Protein AF-A0A4V2B234-F1 (afdb_monomer_lite)

Structure (mmCIF, N/CA/C/O backbone):
data_AF-A0A4V2B234-F1
#
_entry.id   AF-A0A4V2B234-F1
#
loop_
_atom_site.group_PDB
_atom_site.id
_atom_site.type_symbol
_atom_site.label_atom_id
_atom_site.label_alt_id
_atom_site.label_comp_id
_atom_site.label_asym_id
_atom_site.label_entity_id
_atom_site.label_seq_id
_atom_site.pdbx_PDB_ins_code
_atom_site.Cartn_x
_atom_site.Cartn_y
_atom_site.Cartn_z
_atom_site.occupancy
_atom_site.B_iso_or_equiv
_atom_site.auth_seq_id
_atom_site.auth_comp_id
_atom_site.auth_asym_id
_atom_site.auth_atom_id
_atom_site.pdbx_PDB_model_num
ATOM 1 N N . VAL A 1 1 ? 6.840 1.065 13.640 1.00 48.56 1 VAL A N 1
ATOM 2 C CA . VAL A 1 1 ? 7.167 1.883 14.834 1.00 48.56 1 VAL A CA 1
ATOM 3 C C . VAL A 1 1 ? 5.856 2.406 15.405 1.00 48.56 1 VAL A C 1
ATOM 5 O O . VAL A 1 1 ? 5.060 2.871 14.599 1.00 48.56 1 VAL A O 1
ATOM 8 N N . PRO A 1 2 ? 5.575 2.309 16.715 1.00 42.91 2 PRO A N 1
ATOM 9 C CA . PRO A 1 2 ? 4.415 2.972 17.307 1.00 42.91 2 PRO A CA 1
ATOM 10 C C . PRO A 1 2 ? 4.692 4.479 17.373 1.00 42.91 2 PRO A C 1
ATOM 12 O O . PRO A 1 2 ? 5.701 4.879 17.950 1.00 42.91 2 PRO A O 1
ATOM 15 N 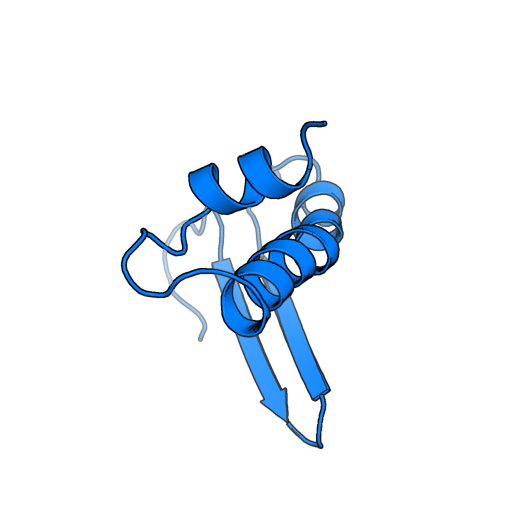N . GLN A 1 3 ? 3.829 5.308 16.786 1.00 55.25 3 GLN A N 1
ATOM 16 C CA . GLN A 1 3 ? 3.823 6.748 17.054 1.00 55.25 3 GLN A CA 1
ATOM 17 C C . GLN A 1 3 ? 2.681 7.077 18.020 1.00 55.25 3 GLN A C 1
ATOM 19 O O . GLN A 1 3 ? 1.566 6.588 17.872 1.00 55.25 3 GLN A O 1
ATOM 24 N N . THR A 1 4 ? 2.961 7.876 19.044 1.00 51.22 4 THR A N 1
ATOM 25 C CA . THR A 1 4 ? 1.960 8.398 19.978 1.00 51.22 4 THR A CA 1
ATOM 26 C C . THR A 1 4 ? 1.438 9.746 19.478 1.00 51.22 4 THR A C 1
ATOM 28 O O . THR A 1 4 ? 2.209 10.661 19.204 1.00 51.22 4 THR A O 1
ATOM 31 N N . GLY A 1 5 ? 0.115 9.850 19.348 1.00 60.12 5 GLY A N 1
ATOM 32 C CA . GLY A 1 5 ? -0.619 10.944 18.698 1.00 60.12 5 GLY A CA 1
ATOM 33 C C . GLY A 1 5 ? -1.825 10.355 17.957 1.00 60.12 5 GLY A C 1
ATOM 34 O O . GLY A 1 5 ? -1.831 9.156 17.701 1.00 60.12 5 GLY A O 1
ATOM 35 N N . SER A 1 6 ? -2.875 11.130 17.667 1.00 63.66 6 SER A N 1
ATOM 36 C CA . SER A 1 6 ? -4.092 10.634 16.997 1.00 63.66 6 SER A CA 1
ATOM 37 C C . SER A 1 6 ? -3.770 10.125 15.583 1.00 63.66 6 SER A C 1
ATOM 39 O O . SER A 1 6 ? -3.790 10.907 14.632 1.00 63.66 6 SER A O 1
ATOM 41 N N . ILE A 1 7 ? -3.404 8.849 15.431 1.00 63.47 7 ILE A N 1
ATOM 42 C CA . ILE A 1 7 ? -3.017 8.311 14.124 1.00 63.47 7 ILE A CA 1
ATOM 43 C C . ILE A 1 7 ? -4.263 8.177 13.251 1.00 63.47 7 ILE A C 1
ATOM 45 O O . ILE A 1 7 ? -5.003 7.199 13.330 1.00 63.47 7 ILE A O 1
ATOM 49 N N . GLY A 1 8 ? -4.419 9.151 12.360 1.00 75.75 8 GLY A N 1
ATOM 50 C CA . GLY A 1 8 ? -4.967 8.937 11.033 1.00 75.75 8 GLY A CA 1
ATOM 51 C C . GLY A 1 8 ? -3.867 8.369 10.140 1.00 75.75 8 GLY A C 1
ATOM 52 O O . GLY A 1 8 ? -2.936 9.081 9.797 1.00 75.75 8 GLY A O 1
ATOM 53 N N . LEU A 1 9 ? -3.991 7.089 9.785 1.00 83.06 9 LEU A N 1
ATOM 54 C CA . LEU A 1 9 ? -3.143 6.328 8.857 1.00 83.06 9 LEU A CA 1
ATOM 55 C C . LEU A 1 9 ? -1.669 6.093 9.267 1.00 83.06 9 LEU A C 1
ATOM 57 O O . LEU A 1 9 ? -0.884 7.008 9.486 1.00 83.06 9 LEU A O 1
ATOM 61 N N . GLY A 1 10 ? -1.256 4.828 9.266 1.00 86.38 10 GLY A N 1
ATOM 62 C CA . GLY A 1 10 ? 0.127 4.383 9.393 1.00 86.38 10 GLY A CA 1
ATOM 63 C C . GLY A 1 10 ? 0.409 3.234 8.430 1.00 86.38 10 GLY A C 1
ATOM 64 O O . GLY A 1 10 ? -0.394 2.310 8.319 1.00 86.38 10 GLY A O 1
ATOM 65 N N . ILE A 1 11 ? 1.553 3.292 7.745 1.00 86.75 11 ILE A N 1
ATOM 66 C CA . ILE A 1 11 ? 1.985 2.290 6.762 1.00 86.75 11 ILE A CA 1
ATOM 67 C C . ILE A 1 11 ? 3.303 1.670 7.228 1.00 86.75 11 ILE A C 1
ATOM 69 O O . ILE A 1 11 ? 4.209 2.375 7.680 1.00 86.75 11 ILE A O 1
ATOM 73 N N . SER A 1 12 ? 3.424 0.349 7.115 1.00 88.12 12 SER A N 1
ATOM 74 C CA . SER A 1 12 ? 4.668 -0.384 7.343 1.00 88.12 12 SER A CA 1
ATOM 75 C C . SER A 1 12 ? 5.030 -1.246 6.137 1.00 88.12 12 SER A C 1
ATOM 77 O O . SER A 1 12 ? 4.170 -1.861 5.511 1.00 88.12 12 SER A O 1
ATOM 79 N N . ILE A 1 13 ? 6.326 -1.293 5.828 1.00 88.88 13 ILE A N 1
ATOM 80 C CA . ILE A 1 13 ? 6.907 -2.140 4.785 1.00 88.88 13 ILE A CA 1
ATOM 81 C C . ILE A 1 13 ? 8.046 -2.921 5.433 1.00 88.88 13 ILE A C 1
ATOM 83 O O . ILE A 1 13 ? 8.940 -2.323 6.034 1.00 88.88 13 ILE A O 1
ATOM 87 N N . MET A 1 14 ? 8.008 -4.248 5.348 1.00 91.44 14 MET A N 1
ATOM 88 C CA . MET A 1 14 ? 9.041 -5.116 5.912 1.00 91.44 14 MET A CA 1
ATOM 89 C C . MET A 1 14 ? 9.460 -6.172 4.899 1.00 91.44 14 MET A C 1
ATOM 91 O O . MET A 1 14 ? 8.648 -6.994 4.484 1.00 91.44 14 MET A O 1
ATOM 95 N N . SER A 1 15 ? 10.746 -6.196 4.569 1.00 90.88 15 SER A N 1
ATOM 96 C CA . SER A 1 15 ? 11.336 -7.226 3.717 1.00 90.88 15 SER A CA 1
ATOM 97 C C . SER A 1 15 ? 12.069 -8.246 4.581 1.00 90.88 15 SER A C 1
ATOM 99 O O . SER A 1 15 ? 13.028 -7.904 5.271 1.00 90.88 15 SER A O 1
ATOM 101 N N . TYR A 1 16 ? 11.615 -9.497 4.568 1.00 95.44 16 TYR A N 1
ATOM 102 C CA . TYR A 1 16 ? 12.213 -10.584 5.340 1.00 95.44 16 TYR A CA 1
ATOM 103 C C . TYR A 1 16 ? 11.947 -11.933 4.669 1.00 95.44 16 TYR A C 1
ATOM 105 O O . TYR A 1 16 ? 10.870 -12.156 4.126 1.00 95.44 16 TYR A O 1
ATOM 113 N N . ASN A 1 17 ? 12.923 -12.846 4.720 1.00 95.81 17 ASN A N 1
ATOM 114 C CA . ASN A 1 17 ? 12.803 -14.208 4.185 1.00 95.81 17 ASN A CA 1
ATOM 115 C C . ASN A 1 17 ? 12.256 -14.260 2.741 1.00 95.81 17 ASN A C 1
ATOM 117 O O . ASN A 1 17 ? 11.275 -14.947 2.455 1.00 95.81 17 ASN A O 1
ATOM 121 N N . ASN A 1 18 ? 12.868 -13.481 1.841 1.00 92.38 18 ASN A N 1
ATOM 122 C CA . ASN A 1 18 ? 12.467 -13.378 0.433 1.00 92.38 18 ASN A CA 1
ATOM 123 C C . ASN A 1 18 ? 11.005 -12.944 0.203 1.00 92.38 18 ASN A C 1
ATOM 125 O O . ASN A 1 18 ? 10.442 -13.184 -0.864 1.00 92.38 18 ASN A O 1
ATOM 129 N N . ARG A 1 19 ? 10.383 -12.304 1.196 1.00 89.38 19 ARG A N 1
ATOM 130 C CA . ARG A 1 19 ? 9.021 -11.772 1.129 1.00 89.38 19 ARG A CA 1
ATOM 131 C C . ARG A 1 19 ? 9.011 -10.306 1.526 1.00 89.38 19 ARG A C 1
ATOM 133 O O . ARG A 1 19 ? 9.823 -9.870 2.341 1.00 89.38 19 ARG A O 1
ATOM 140 N N . VAL A 1 20 ? 8.059 -9.568 0.968 1.00 86.31 20 VAL A N 1
ATOM 141 C CA . VAL A 1 20 ? 7.730 -8.207 1.394 1.00 86.31 20 VAL A CA 1
ATOM 142 C C . VAL A 1 20 ? 6.357 -8.244 2.050 1.00 86.31 20 VAL A C 1
ATOM 144 O O . VAL A 1 20 ? 5.414 -8.818 1.511 1.00 86.31 20 VAL A O 1
ATOM 147 N N . HIS A 1 21 ? 6.267 -7.662 3.236 1.00 88.38 21 HIS A N 1
ATOM 148 C CA . HIS A 1 21 ? 5.052 -7.539 4.021 1.00 88.38 21 HIS A CA 1
ATOM 149 C C . HIS A 1 21 ? 4.635 -6.075 4.066 1.00 88.38 21 HIS A C 1
ATOM 151 O O . HIS A 1 21 ? 5.453 -5.206 4.376 1.00 88.38 21 HIS A O 1
ATOM 157 N N . PHE A 1 22 ? 3.355 -5.831 3.811 1.00 87.94 22 PHE A N 1
ATOM 158 C CA . PHE A 1 22 ? 2.737 -4.516 3.898 1.00 87.94 22 PHE A CA 1
ATOM 159 C C . PHE A 1 22 ? 1.726 -4.512 5.038 1.00 87.94 22 PHE A C 1
ATOM 161 O O . PHE A 1 22 ? 0.937 -5.446 5.174 1.00 87.94 22 PHE A O 1
ATOM 168 N N . GLY A 1 23 ? 1.771 -3.476 5.868 1.00 89.44 23 GLY A N 1
ATOM 169 C CA . GLY A 1 23 ? 0.814 -3.258 6.944 1.00 89.44 23 GLY A CA 1
ATOM 170 C C . GLY A 1 23 ? 0.183 -1.879 6.833 1.00 89.44 23 GLY A C 1
ATOM 171 O O . GLY A 1 23 ? 0.870 -0.898 6.549 1.00 89.44 23 GLY A O 1
ATOM 172 N N . LEU A 1 24 ? -1.121 -1.818 7.088 1.00 89.50 24 LEU A N 1
ATOM 173 C CA . LEU A 1 24 ? -1.888 -0.586 7.189 1.00 89.50 24 LEU A CA 1
ATOM 174 C C . LEU A 1 24 ? -2.596 -0.556 8.539 1.00 89.50 24 LEU A C 1
ATOM 176 O O . LEU A 1 24 ? -3.248 -1.520 8.929 1.00 89.50 24 LEU A O 1
ATOM 180 N N . ILE A 1 25 ? -2.474 0.560 9.244 1.00 88.69 25 ILE A N 1
ATOM 181 C CA . ILE A 1 25 ? -3.259 0.863 10.440 1.00 88.69 25 ILE A CA 1
ATOM 182 C C . ILE A 1 25 ? -3.972 2.177 10.159 1.00 88.69 25 ILE A C 1
ATOM 184 O O . ILE A 1 25 ? -3.336 3.133 9.727 1.00 88.69 25 ILE A O 1
ATOM 188 N N . ALA A 1 26 ? -5.277 2.251 10.387 1.00 88.12 26 ALA A N 1
ATOM 189 C CA . ALA A 1 26 ? -6.046 3.467 10.151 1.00 88.12 26 ALA A CA 1
ATOM 190 C C . ALA A 1 26 ? -7.069 3.697 11.266 1.00 88.12 26 ALA A C 1
ATOM 192 O O . ALA A 1 26 ? -7.566 2.744 11.865 1.00 88.12 26 ALA A O 1
ATOM 193 N N . ASP A 1 27 ? -7.394 4.963 11.528 1.00 88.38 27 ASP A N 1
ATOM 194 C CA . ASP A 1 27 ? -8.557 5.318 12.339 1.00 88.38 27 ASP A CA 1
ATOM 195 C C . ASP A 1 27 ? -9.826 5.033 11.526 1.00 88.38 27 ASP A C 1
ATOM 197 O O . ASP A 1 27 ? -10.017 5.600 10.447 1.00 88.38 27 ASP A O 1
ATOM 201 N N . ALA A 1 28 ? -10.706 4.187 12.059 1.00 83.88 28 ALA A N 1
ATOM 202 C CA . ALA A 1 28 ? -11.959 3.801 11.417 1.00 83.88 28 ALA A CA 1
ATOM 203 C C . ALA A 1 28 ? -12.918 4.982 11.165 1.00 83.88 28 ALA A C 1
ATOM 205 O O . ALA A 1 28 ? -13.784 4.895 10.297 1.00 83.88 28 ALA A O 1
ATOM 206 N N . LYS A 1 29 ? -12.776 6.103 11.890 1.00 86.00 29 LYS A N 1
ATOM 207 C CA . LYS A 1 29 ? -13.543 7.332 11.617 1.00 86.00 29 LYS A CA 1
ATOM 208 C C . LYS A 1 29 ? -13.055 8.075 10.372 1.00 86.00 29 LYS A C 1
ATOM 210 O O . LYS A 1 29 ? -13.819 8.856 9.812 1.00 86.00 29 LYS A O 1
ATOM 215 N N . LEU A 1 30 ? -11.800 7.868 9.968 1.00 84.94 30 LEU A N 1
ATOM 216 C CA . LEU A 1 30 ? -11.179 8.522 8.811 1.00 84.94 30 LEU A CA 1
ATOM 217 C C . LEU A 1 30 ? -11.131 7.603 7.588 1.00 84.94 30 LEU A C 1
ATOM 219 O O . LEU A 1 30 ? -11.328 8.065 6.468 1.00 84.94 30 LEU A O 1
ATOM 223 N N . VAL A 1 31 ? -10.893 6.308 7.801 1.00 89.38 31 VAL A N 1
ATOM 224 C CA . VAL A 1 31 ? -10.875 5.278 6.758 1.00 89.38 31 VAL A CA 1
ATOM 225 C C . VAL A 1 31 ? -11.869 4.186 7.159 1.00 89.38 31 VAL A C 1
ATOM 227 O O . VAL A 1 31 ? -11.515 3.303 7.940 1.00 89.38 31 VAL A O 1
ATOM 230 N N . PRO A 1 32 ? -13.113 4.242 6.650 1.00 89.50 32 PRO A N 1
ATOM 231 C CA . PRO A 1 32 ? -14.160 3.284 7.010 1.00 89.50 32 PRO A CA 1
ATOM 232 C C . PRO A 1 32 ? -13.844 1.840 6.605 1.00 89.50 32 PRO A C 1
ATOM 234 O O . PRO A 1 32 ? -14.339 0.909 7.233 1.00 89.50 32 PRO A O 1
ATOM 237 N N . ASP A 1 33 ? -13.031 1.666 5.559 1.00 91.56 33 ASP A N 1
ATOM 238 C CA . ASP A 1 33 ? -12.628 0.369 5.017 1.00 91.56 33 ASP A CA 1
ATOM 239 C C . ASP A 1 33 ? -11.116 0.363 4.706 1.00 91.56 33 ASP A C 1
ATOM 241 O O . ASP A 1 33 ? -10.696 0.708 3.595 1.00 91.56 33 ASP A O 1
ATOM 245 N N . PRO A 1 34 ? -10.260 0.042 5.693 1.00 89.31 34 PRO A N 1
ATOM 246 C CA . PRO A 1 34 ? -8.820 -0.069 5.472 1.00 89.31 34 PRO A CA 1
ATOM 247 C C . PRO A 1 34 ? -8.446 -1.266 4.581 1.00 89.31 34 PRO A C 1
ATOM 249 O O . PRO A 1 34 ? -7.404 -1.222 3.920 1.00 89.31 34 PRO A O 1
ATOM 252 N N . ASP A 1 35 ? -9.291 -2.298 4.502 1.00 91.00 35 ASP A N 1
ATOM 253 C CA . ASP A 1 35 ? -9.051 -3.474 3.660 1.00 91.00 35 ASP A CA 1
ATOM 254 C C . ASP A 1 35 ? -9.142 -3.110 2.167 1.00 91.00 35 ASP A C 1
ATOM 256 O O . ASP A 1 35 ? -8.311 -3.531 1.351 1.00 91.00 35 ASP A O 1
ATOM 260 N N . ALA A 1 36 ? -10.076 -2.229 1.799 1.00 92.31 36 ALA A N 1
ATOM 261 C CA . ALA A 1 36 ? -10.152 -1.666 0.450 1.00 92.31 36 ALA A CA 1
ATOM 262 C C . ALA A 1 36 ? -8.899 -0.863 0.052 1.00 92.31 36 ALA A C 1
ATOM 264 O O . ALA A 1 36 ? -8.548 -0.814 -1.128 1.00 92.31 36 ALA A O 1
ATOM 265 N N . VAL A 1 37 ? -8.200 -0.248 1.012 1.00 90.12 37 VAL A N 1
ATOM 266 C CA . VAL A 1 37 ? -6.956 0.492 0.743 1.00 90.12 37 VAL A CA 1
ATOM 267 C C . VAL A 1 37 ? -5.790 -0.474 0.552 1.00 90.12 37 VAL A C 1
ATOM 269 O O . VAL A 1 37 ? -5.091 -0.405 -0.459 1.00 90.12 37 VAL A O 1
ATOM 272 N N . ILE A 1 38 ? -5.579 -1.400 1.495 1.00 90.50 38 ILE A N 1
ATOM 273 C CA . ILE A 1 38 ? -4.429 -2.315 1.435 1.00 90.50 38 ILE A CA 1
ATOM 274 C C . ILE A 1 38 ? -4.537 -3.307 0.268 1.00 90.50 38 ILE A C 1
ATOM 276 O O . ILE A 1 38 ? -3.519 -3.664 -0.321 1.00 90.50 38 ILE A O 1
ATOM 280 N N . SER A 1 39 ? -5.755 -3.693 -0.135 1.00 91.75 39 SER A N 1
ATOM 281 C CA . SER A 1 39 ? -5.981 -4.564 -1.299 1.00 91.75 39 SER A CA 1
ATOM 282 C C . SER A 1 39 ? -5.536 -3.941 -2.625 1.00 91.75 39 SER A C 1
ATOM 284 O O . SER A 1 39 ? -5.171 -4.670 -3.546 1.00 91.75 39 SER A O 1
ATOM 286 N N . ARG A 1 40 ? -5.486 -2.604 -2.721 1.00 90.62 40 ARG A N 1
ATOM 287 C CA . ARG A 1 40 ? -4.937 -1.902 -3.891 1.00 90.62 40 ARG A CA 1
ATOM 288 C C . ARG A 1 40 ? -3.413 -1.862 -3.910 1.00 90.62 40 ARG A C 1
ATOM 290 O O . ARG A 1 40 ? -2.835 -1.630 -4.963 1.00 90.62 40 ARG A O 1
ATOM 297 N N . PHE A 1 41 ? -2.742 -2.116 -2.789 1.00 88.50 41 PHE A N 1
ATOM 298 C CA . PHE A 1 41 ? -1.294 -1.939 -2.713 1.00 88.50 41 PHE A CA 1
ATOM 299 C C . PHE A 1 41 ? -0.539 -2.846 -3.69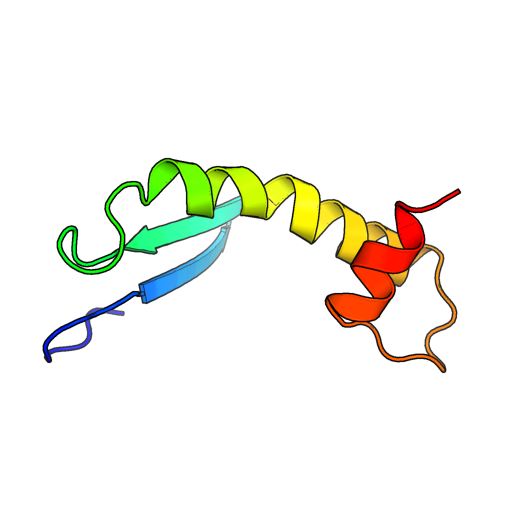1 1.00 88.50 41 PHE A C 1
ATOM 301 O O . PHE A 1 41 ? 0.354 -2.383 -4.391 1.00 88.50 41 PHE A O 1
ATOM 308 N N . VAL A 1 42 ? -0.915 -4.127 -3.767 1.00 88.06 42 VAL A N 1
ATOM 309 C CA . VAL A 1 42 ? -0.283 -5.096 -4.676 1.00 88.06 42 VAL A CA 1
ATOM 310 C C . VAL A 1 42 ? -0.426 -4.682 -6.147 1.00 88.06 42 VAL A C 1
ATOM 312 O O . VAL A 1 42 ? 0.609 -4.516 -6.790 1.00 88.06 42 VAL A O 1
ATOM 315 N N . PRO A 1 43 ? -1.638 -4.448 -6.693 1.00 91.06 43 PRO A N 1
ATOM 316 C CA . PRO A 1 43 ? -1.765 -4.068 -8.098 1.00 91.06 43 PRO A CA 1
ATOM 317 C C . PRO A 1 43 ? -1.130 -2.706 -8.418 1.00 91.06 43 PRO A C 1
ATOM 319 O O . PRO A 1 43 ? -0.579 -2.543 -9.502 1.00 91.06 43 PRO A O 1
ATOM 322 N N . GLU A 1 44 ? -1.147 -1.727 -7.505 1.00 90.75 44 GLU A N 1
ATOM 323 C CA . GLU A 1 44 ? -0.448 -0.452 -7.740 1.00 90.75 44 GLU A CA 1
ATOM 324 C C . GLU A 1 44 ? 1.081 -0.618 -7.715 1.00 90.75 44 GLU A C 1
ATOM 326 O O . GLU A 1 44 ? 1.791 -0.038 -8.539 1.00 90.75 44 GLU A O 1
ATOM 331 N N . PHE A 1 45 ? 1.601 -1.463 -6.821 1.00 88.12 45 PHE A N 1
ATOM 332 C CA . PHE A 1 45 ? 3.020 -1.807 -6.794 1.00 88.12 45 PHE A CA 1
ATOM 333 C C . PHE A 1 45 ? 3.458 -2.512 -8.081 1.00 88.12 45 PHE A C 1
ATOM 335 O O . PHE A 1 45 ? 4.528 -2.210 -8.600 1.00 88.12 45 PHE A O 1
ATOM 342 N N . GLU A 1 46 ? 2.640 -3.411 -8.629 1.00 89.50 46 GLU A N 1
ATOM 343 C CA . GLU A 1 46 ? 2.939 -4.102 -9.887 1.00 89.50 46 GLU A CA 1
ATOM 344 C C . GLU A 1 46 ? 3.078 -3.137 -11.071 1.00 89.50 46 GLU A C 1
ATOM 346 O O . GLU A 1 46 ? 3.981 -3.312 -11.888 1.00 89.50 46 GLU A O 1
ATOM 351 N N . LYS A 1 47 ? 2.260 -2.077 -11.142 1.00 89.25 47 LYS A N 1
ATOM 352 C CA . LYS A 1 47 ? 2.403 -1.036 -12.178 1.00 89.25 47 LYS A CA 1
ATOM 353 C C . LYS A 1 47 ? 3.731 -0.297 -12.049 1.00 89.25 47 LYS A C 1
ATOM 355 O O . LYS A 1 47 ? 4.434 -0.114 -13.040 1.00 89.25 47 LYS A O 1
ATOM 360 N N . LEU A 1 48 ? 4.095 0.093 -10.825 1.00 88.56 48 LEU A N 1
ATOM 361 C CA . LEU A 1 48 ? 5.374 0.753 -10.553 1.00 88.56 48 LEU A CA 1
ATOM 362 C C . LEU A 1 48 ? 6.558 -0.177 -10.837 1.00 88.56 48 LEU A C 1
ATOM 364 O O . LEU A 1 48 ? 7.558 0.255 -11.407 1.00 88.56 4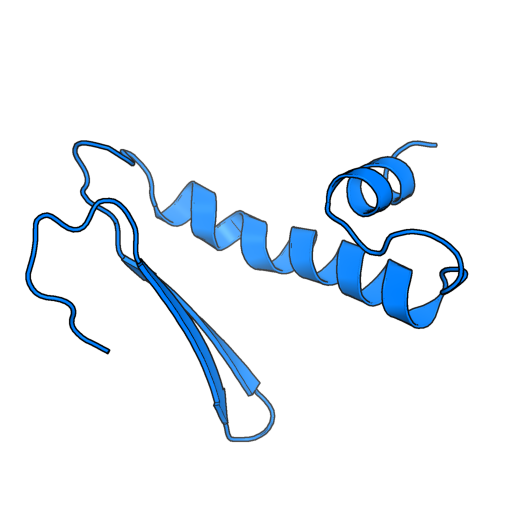8 LEU A O 1
ATOM 368 N N . LEU A 1 49 ? 6.436 -1.463 -10.503 1.00 88.44 49 LEU A N 1
ATOM 369 C CA . LEU A 1 49 ? 7.431 -2.475 -10.832 1.00 88.44 49 LEU A CA 1
ATOM 370 C C . LEU A 1 49 ? 7.586 -2.602 -12.349 1.00 88.44 49 LEU A C 1
ATOM 372 O O . LEU A 1 49 ? 8.707 -2.558 -12.847 1.00 88.44 49 LEU A O 1
ATOM 376 N N . TYR A 1 50 ? 6.486 -2.692 -13.095 1.00 88.94 50 TYR A N 1
ATOM 377 C CA . TYR A 1 50 ? 6.530 -2.752 -14.553 1.00 88.94 50 TYR A CA 1
ATOM 378 C C . TYR A 1 50 ? 7.183 -1.502 -15.152 1.00 88.94 50 TYR A C 1
ATOM 380 O O . TYR A 1 50 ? 8.082 -1.630 -15.979 1.00 88.94 50 TYR A O 1
ATOM 388 N N . LEU A 1 51 ? 6.812 -0.303 -14.689 1.00 88.56 51 LEU A N 1
ATOM 389 C CA . LEU A 1 51 ? 7.474 0.940 -15.093 1.00 88.56 51 LEU A CA 1
ATOM 390 C C . LEU A 1 51 ? 8.971 0.934 -14.784 1.00 88.56 51 LEU A C 1
ATOM 392 O O . LEU A 1 51 ? 9.758 1.367 -15.615 1.00 88.56 51 LEU A O 1
ATOM 396 N N . SER A 1 52 ? 9.383 0.411 -13.630 1.00 88.12 52 SER A N 1
ATOM 397 C CA . SER A 1 52 ? 10.806 0.324 -13.290 1.00 88.12 52 SER A CA 1
ATOM 398 C C . SER A 1 52 ? 11.570 -0.647 -14.195 1.00 88.12 52 SER A C 1
ATOM 400 O O . SER A 1 52 ? 12.730 -0.418 -14.529 1.00 88.12 52 SER A O 1
ATOM 402 N N . LEU A 1 53 ? 10.918 -1.732 -14.620 1.00 89.81 53 LEU A N 1
ATOM 403 C CA . LEU A 1 53 ? 11.545 -2.781 -15.420 1.00 89.81 53 LEU A CA 1
ATOM 404 C C . LEU A 1 53 ? 11.508 -2.492 -16.924 1.00 89.81 53 LEU A C 1
ATOM 406 O O . LEU A 1 53 ? 12.382 -2.967 -17.646 1.00 89.81 53 LEU A O 1
ATOM 410 N N . MET A 1 54 ? 10.500 -1.760 -17.404 1.00 84.75 54 MET A N 1
ATOM 411 C CA . MET A 1 54 ? 10.220 -1.583 -18.837 1.00 84.75 54 MET A CA 1
ATOM 412 C C . MET A 1 54 ? 10.157 -0.121 -19.281 1.00 84.75 54 MET A C 1
ATOM 414 O O . MET A 1 54 ? 10.183 0.156 -20.479 1.00 84.75 54 MET A O 1
ATOM 418 N N . GLY A 1 55 ? 10.062 0.812 -18.338 1.00 76.88 55 GLY A N 1
ATOM 419 C CA . GLY A 1 55 ? 10.001 2.239 -18.606 1.00 76.88 55 GLY A CA 1
ATOM 420 C C . GLY A 1 55 ? 11.368 2.861 -18.876 1.00 76.88 55 GLY A C 1
ATOM 421 O O . GLY A 1 55 ? 12.425 2.356 -18.494 1.00 76.88 55 GLY A O 1
ATOM 422 N N . ASN A 1 56 ? 11.320 4.015 -19.532 1.00 74.56 56 ASN A N 1
ATOM 423 C CA . ASN A 1 56 ? 12.445 4.925 -19.636 1.00 74.56 56 ASN A CA 1
ATOM 424 C C . ASN A 1 56 ? 12.656 5.631 -18.282 1.00 74.56 56 ASN A C 1
ATOM 426 O O . ASN A 1 56 ? 11.767 6.346 -17.821 1.00 74.56 56 ASN A O 1
ATOM 430 N N . TRP A 1 57 ? 13.834 5.465 -17.677 1.00 80.25 57 TRP A N 1
ATOM 431 C CA . TRP A 1 57 ? 14.207 6.096 -16.403 1.00 80.25 57 TRP A CA 1
ATOM 432 C C . TRP A 1 57 ? 14.376 7.626 -16.495 1.00 80.25 57 TRP A C 1
ATOM 434 O O . TRP A 1 57 ? 14.489 8.280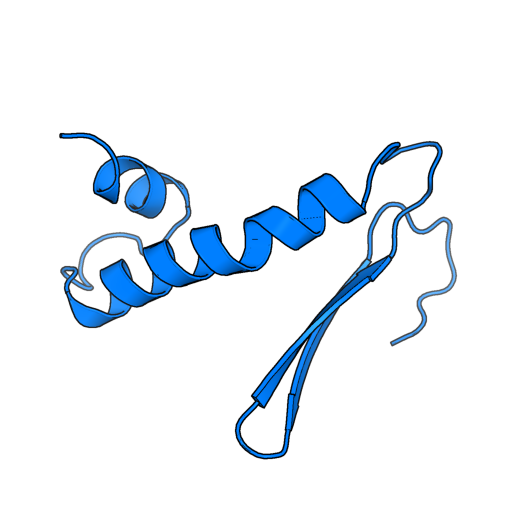 -15.461 1.00 80.25 57 TRP A O 1
ATOM 444 N N . ASP A 1 58 ? 14.352 8.2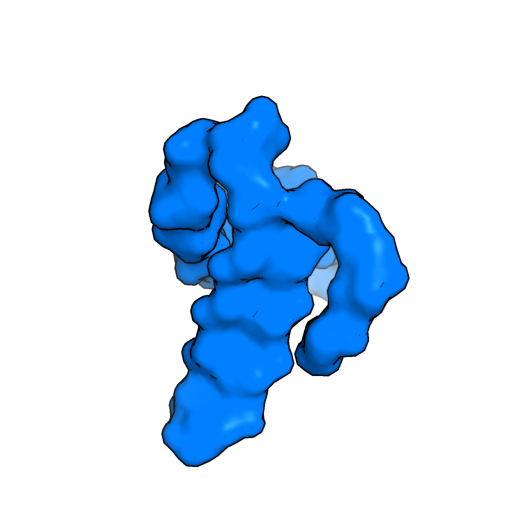08 -17.700 1.00 80.69 58 ASP A N 1
ATOM 445 C CA . ASP A 1 58 ? 14.366 9.664 -17.912 1.00 80.69 58 ASP A CA 1
ATOM 446 C C . ASP A 1 58 ? 13.007 10.330 -17.613 1.00 80.69 58 ASP A C 1
ATOM 448 O O . ASP A 1 58 ? 12.898 11.560 -17.599 1.00 80.69 58 ASP A O 1
ATOM 452 N N . HIS A 1 59 ? 11.950 9.542 -17.396 1.00 71.50 59 HIS A N 1
ATOM 453 C CA . HIS A 1 59 ? 10.627 10.025 -17.000 1.00 71.50 59 HIS A CA 1
ATOM 454 C C . HIS A 1 59 ? 10.332 9.688 -15.535 1.00 71.50 59 HIS A C 1
ATOM 456 O O . HIS A 1 59 ? 10.866 8.731 -14.975 1.00 71.50 59 HIS A O 1
ATOM 462 N N . GLY A 1 60 ? 9.478 10.494 -14.897 1.00 78.56 60 GLY A N 1
ATOM 463 C CA . GLY A 1 60 ? 9.102 10.291 -13.499 1.00 78.56 60 GLY A CA 1
ATOM 464 C C . GLY A 1 60 ? 8.456 8.922 -13.281 1.00 78.56 60 GLY A C 1
ATOM 465 O O . GLY A 1 60 ? 7.454 8.601 -13.912 1.00 78.56 60 GLY A O 1
ATOM 466 N N . MET A 1 61 ? 9.018 8.122 -12.372 1.00 82.69 61 MET A N 1
ATOM 467 C CA . MET A 1 61 ? 8.404 6.879 -11.892 1.00 82.69 61 MET A CA 1
ATOM 468 C C . MET A 1 61 ? 7.480 7.176 -10.716 1.00 82.69 61 MET A C 1
ATOM 470 O O . MET A 1 61 ? 7.808 6.910 -9.558 1.00 82.69 61 MET A O 1
ATOM 474 N N . ASP A 1 62 ? 6.343 7.786 -11.019 1.00 86.31 62 ASP A N 1
ATOM 475 C CA . ASP A 1 62 ? 5.325 8.140 -10.039 1.00 86.31 62 ASP A CA 1
ATOM 476 C C . ASP A 1 62 ? 3.978 7.465 -10.342 1.00 86.31 62 ASP A C 1
ATOM 478 O O . ASP A 1 62 ? 3.820 6.715 -11.307 1.00 86.31 62 ASP A O 1
ATOM 482 N N . GLY A 1 63 ? 2.997 7.703 -9.469 1.00 83.50 63 GLY A N 1
ATOM 483 C CA . GLY A 1 63 ? 1.659 7.132 -9.619 1.00 83.50 63 GLY A CA 1
ATOM 484 C C . GLY A 1 63 ? 0.929 7.610 -10.877 1.00 83.50 63 GLY A C 1
ATOM 485 O O . GLY A 1 63 ? 0.140 6.856 -11.435 1.00 83.50 63 GLY A O 1
ATOM 486 N N . VAL A 1 64 ? 1.220 8.818 -11.369 1.00 87.44 64 VAL A N 1
ATOM 487 C CA . VAL A 1 64 ? 0.576 9.358 -12.576 1.00 87.44 64 VAL A CA 1
ATOM 488 C C . VAL A 1 64 ? 1.086 8.620 -13.808 1.00 87.44 64 VAL A C 1
ATOM 490 O O . VAL A 1 64 ? 0.292 8.176 -14.638 1.00 87.44 64 VAL A O 1
ATOM 493 N N . ALA A 1 65 ? 2.402 8.422 -13.902 1.00 84.75 65 ALA A N 1
ATOM 494 C CA . ALA A 1 65 ? 2.988 7.580 -14.938 1.00 84.75 65 ALA A CA 1
ATOM 495 C C . ALA A 1 65 ? 2.459 6.136 -14.852 1.00 84.75 65 ALA A C 1
ATOM 497 O O . ALA A 1 65 ? 2.195 5.507 -15.878 1.00 84.75 65 ALA A O 1
ATOM 498 N N . ALA A 1 66 ? 2.262 5.610 -13.635 1.00 86.06 66 ALA A N 1
ATOM 499 C CA . ALA A 1 66 ? 1.744 4.258 -13.418 1.00 86.06 66 ALA A CA 1
ATOM 500 C C . ALA A 1 66 ? 0.299 4.088 -13.900 1.00 86.06 66 ALA A C 1
ATOM 502 O O . ALA A 1 66 ? -0.047 3.034 -14.428 1.00 86.06 66 ALA A O 1
ATOM 503 N N . GLU A 1 67 ? -0.542 5.114 -13.765 1.00 85.19 67 GLU A N 1
ATOM 504 C CA . GLU A 1 67 ? -1.906 5.103 -14.301 1.00 85.19 67 GLU A CA 1
ATOM 505 C C . GLU A 1 67 ? -1.927 5.103 -15.835 1.00 85.19 67 GLU A C 1
ATOM 507 O O . GLU A 1 67 ? -2.734 4.392 -16.437 1.00 85.19 67 GLU A O 1
ATOM 512 N N . GLN A 1 68 ? -1.011 5.835 -16.475 1.00 82.06 68 GLN A N 1
ATOM 513 C CA . GLN A 1 68 ? -0.904 5.891 -17.937 1.00 82.06 68 GLN A CA 1
ATOM 514 C C . GLN A 1 68 ? -0.499 4.553 -18.558 1.00 82.06 68 GLN A C 1
ATOM 516 O O . GLN A 1 68 ? -0.897 4.264 -19.680 1.00 82.06 68 GLN A O 1
ATOM 521 N N . LEU A 1 69 ? 0.227 3.709 -17.820 1.00 73.50 69 LEU A N 1
ATOM 522 C CA . LEU A 1 69 ? 0.571 2.356 -18.259 1.00 73.50 69 LEU A CA 1
ATOM 523 C C . LEU A 1 69 ? -0.669 1.464 -18.480 1.00 73.50 69 LEU A C 1
ATOM 525 O O . LEU A 1 69 ? -0.619 0.499 -19.239 1.00 73.50 69 LEU A O 1
ATOM 529 N N . VAL A 1 70 ? -1.774 1.758 -17.791 1.00 66.00 70 VAL A N 1
ATOM 530 C CA . VAL A 1 70 ? -2.991 0.928 -17.777 1.00 66.00 70 VAL A CA 1
ATOM 531 C C . VAL A 1 70 ? -4.030 1.414 -18.797 1.00 66.00 70 VAL A C 1
ATOM 533 O O . VAL A 1 70 ? -5.021 0.725 -19.042 1.00 66.00 70 VAL A O 1
ATOM 536 N N . LEU A 1 71 ? -3.823 2.587 -19.402 1.00 55.56 71 LEU A N 1
ATOM 537 C CA . LEU A 1 71 ? -4.698 3.129 -20.438 1.00 55.56 71 LEU A CA 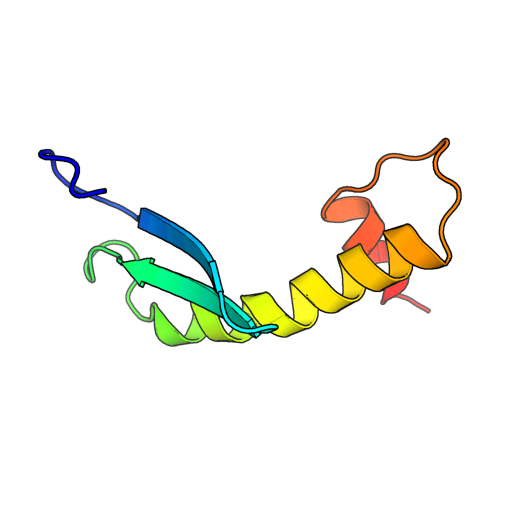1
ATOM 538 C C . LEU A 1 71 ? -4.219 2.663 -21.830 1.00 55.56 71 LEU A C 1
ATOM 540 O O . LEU A 1 71 ? -3.022 2.744 -22.098 1.00 55.56 71 LEU A O 1
ATOM 544 N N . PRO A 1 72 ? -5.118 2.146 -22.693 1.00 49.53 72 PRO A N 1
ATOM 545 C CA . PRO A 1 72 ? -4.780 1.747 -24.061 1.00 49.53 72 PRO A CA 1
ATOM 546 C C . PRO A 1 72 ? -4.395 2.928 -24.960 1.00 49.53 72 PRO A C 1
ATOM 548 O O . PRO A 1 72 ? -4.891 4.054 -24.721 1.00 49.53 72 PRO A O 1
#

Sequence (72 aa):
VPQTGSIGLGISIMSYNNRVHFGLIADAKLVPDPDAVISRFVPEFEKLLYLSLMGNWDHGMDGVAAEQLVLP

Radius of gyration: 15.15 Å; chains: 1; bounding box: 28×25×44 Å

Secondary structure (DSSP, 8-state):
-PPPS--S-EEEEEEETTEEEEEEE--TTT-S-HHHHHHHHHHHHHHHHHHHHHS-TTS--SHHHHHHTT--

Foldseek 3Di:
DDDPDDDAKDWDWDDDDNDIDIDIDHDCVNPVCVVVVVVVPVVQVVLLVCCVVPNDPVDDSDSVVSVVVVPD

pLDDT: mean 82.56, std 12.05, range [42.91, 95.81]